Protein AF-A0A7S2HT27-F1 (afdb_monomer)

pLDDT: mean 76.95, std 11.42, range [42.94, 88.25]

Structure (mmCIF, N/CA/C/O backbone):
data_AF-A0A7S2HT27-F1
#
_entry.id   AF-A0A7S2HT27-F1
#
loop_
_atom_site.group_PDB
_atom_site.id
_atom_site.type_symbol
_atom_site.label_atom_id
_atom_site.label_alt_id
_atom_site.label_comp_id
_atom_site.label_asym_id
_atom_site.label_entity_id
_atom_site.label_seq_id
_atom_site.pdbx_PDB_ins_code
_atom_site.Cartn_x
_atom_site.Cartn_y
_atom_site.Cartn_z
_atom_site.occupancy
_atom_site.B_iso_or_equiv
_atom_site.auth_seq_id
_atom_site.auth_comp_id
_atom_site.auth_asym_id
_atom_site.auth_atom_id
_atom_site.pdbx_PDB_model_num
ATOM 1 N N . LEU A 1 1 ? -8.868 -4.286 18.815 1.00 57.69 1 LEU A N 1
ATOM 2 C CA . LEU A 1 1 ? -9.395 -5.133 17.722 1.00 57.69 1 LEU A CA 1
ATOM 3 C C . LEU A 1 1 ? -9.320 -6.609 18.099 1.00 57.69 1 LEU A C 1
ATOM 5 O O . LEU A 1 1 ? -10.351 -7.255 18.030 1.00 57.69 1 LEU A O 1
ATOM 9 N N . SER A 1 2 ? -8.199 -7.093 18.652 1.00 59.91 2 SER A N 1
ATOM 10 C CA . SER A 1 2 ? -8.013 -8.503 19.058 1.00 59.91 2 SER A CA 1
ATOM 11 C C . SER A 1 2 ? -9.011 -9.089 20.071 1.00 59.91 2 SER A C 1
ATOM 13 O O . SER A 1 2 ? -9.055 -10.298 20.237 1.00 59.91 2 SER A O 1
ATOM 15 N N . GLN A 1 3 ? -9.795 -8.267 20.774 1.00 69.62 3 GLN A N 1
ATOM 16 C CA . GLN A 1 3 ? -10.816 -8.752 21.716 1.00 69.62 3 GLN A CA 1
ATOM 17 C C . GLN A 1 3 ? -12.183 -9.022 21.063 1.00 69.62 3 GLN A C 1
ATOM 19 O O . GLN A 1 3 ? -13.044 -9.614 21.699 1.00 69.62 3 GLN A O 1
ATOM 24 N N . TYR A 1 4 ? -12.398 -8.548 19.830 1.00 70.62 4 TYR A N 1
ATOM 25 C CA . TYR A 1 4 ? -13.654 -8.713 19.084 1.00 70.62 4 TYR A CA 1
ATOM 26 C C . TYR A 1 4 ? -13.478 -9.569 17.831 1.00 70.62 4 TYR A C 1
ATOM 28 O O . TYR A 1 4 ? -14.471 -9.971 17.244 1.00 70.62 4 TYR A O 1
ATOM 36 N N . THR A 1 5 ? -12.238 -9.870 17.440 1.00 72.75 5 THR A N 1
ATOM 37 C CA . THR A 1 5 ? -11.918 -10.746 16.306 1.00 72.75 5 THR A CA 1
ATOM 38 C C . THR A 1 5 ? -12.584 -12.107 16.438 1.00 72.75 5 THR A C 1
ATOM 40 O O . THR A 1 5 ? -13.216 -12.541 15.491 1.00 72.75 5 THR A O 1
ATOM 43 N N . ASP A 1 6 ? -12.536 -12.730 17.617 1.00 79.62 6 ASP A N 1
ATOM 44 C CA . ASP A 1 6 ? -13.169 -14.037 17.846 1.00 79.62 6 ASP A CA 1
ATOM 45 C C . ASP A 1 6 ? -14.695 -13.978 17.672 1.00 79.62 6 ASP A C 1
ATOM 47 O O . ASP A 1 6 ? -15.289 -14.842 17.039 1.00 79.62 6 ASP A O 1
ATOM 51 N N . ALA A 1 7 ? -15.331 -12.913 18.173 1.00 82.00 7 ALA A N 1
ATOM 52 C CA . ALA A 1 7 ? -16.773 -12.715 18.051 1.00 82.00 7 ALA A CA 1
ATOM 53 C C . ALA A 1 7 ? -17.192 -12.420 16.604 1.00 82.00 7 ALA A C 1
ATOM 55 O O . ALA A 1 7 ? -18.189 -12.958 16.138 1.00 82.00 7 ALA A O 1
ATOM 56 N N . LEU A 1 8 ? -16.421 -11.600 15.888 1.00 79.44 8 LEU A N 1
ATOM 57 C CA . LEU A 1 8 ? -16.653 -11.282 14.479 1.00 79.44 8 LEU A CA 1
ATOM 58 C C . LEU A 1 8 ? -16.511 -12.538 13.610 1.00 79.44 8 LEU A C 1
ATOM 60 O O . LEU A 1 8 ? -17.445 -12.885 12.893 1.00 79.44 8 LEU A O 1
ATOM 64 N N . LEU A 1 9 ? -15.413 -13.281 13.769 1.00 81.50 9 LEU A N 1
ATOM 65 C CA . LEU A 1 9 ? -15.150 -14.531 13.050 1.00 81.50 9 LEU A CA 1
ATOM 66 C C . LEU A 1 9 ? -16.209 -15.600 13.349 1.00 81.50 9 LEU A C 1
ATOM 68 O O . LEU A 1 9 ? -16.724 -16.232 12.431 1.00 81.50 9 LEU A O 1
ATOM 72 N N . ALA A 1 10 ? -16.596 -15.768 14.618 1.00 81.12 10 ALA A N 1
ATOM 73 C CA . ALA A 1 10 ? -17.636 -16.721 15.013 1.00 81.12 10 ALA A CA 1
ATOM 74 C C . ALA A 1 10 ? -19.025 -16.374 14.447 1.00 81.12 10 ALA A C 1
ATOM 76 O O . ALA A 1 10 ? -19.875 -17.256 14.341 1.00 81.12 10 ALA A O 1
ATOM 77 N N . ASN A 1 11 ? -19.250 -15.110 14.076 1.00 81.06 11 ASN A N 1
ATOM 78 C CA . ASN A 1 11 ? -20.484 -14.635 13.448 1.00 81.06 11 ASN A CA 1
ATOM 79 C C . ASN A 1 11 ? -20.371 -14.516 11.918 1.00 81.06 11 ASN A C 1
ATOM 81 O O . ASN A 1 11 ? -21.295 -14.026 11.279 1.00 81.06 11 ASN A O 1
ATOM 85 N N . GLY A 1 12 ? -19.267 -14.985 11.324 1.00 76.31 12 GLY A N 1
ATOM 86 C CA . GLY A 1 12 ? -19.059 -14.978 9.873 1.00 76.31 12 GLY A CA 1
ATOM 87 C C . GLY A 1 12 ? -18.557 -13.650 9.302 1.00 76.31 12 GLY A C 1
ATOM 88 O O . GLY A 1 12 ? -18.465 -13.512 8.088 1.00 76.31 12 GLY A O 1
ATOM 89 N N . PHE A 1 13 ? -18.191 -12.685 10.147 1.00 80.69 13 PHE A N 1
ATOM 90 C CA . PHE A 1 13 ? -17.525 -11.449 9.734 1.00 80.69 13 PHE A CA 1
ATOM 91 C C . PHE A 1 13 ? -16.011 -11.678 9.618 1.00 80.69 13 PHE A C 1
ATOM 93 O O . PHE A 1 13 ? -15.223 -11.197 10.436 1.00 80.69 13 PHE A O 1
ATOM 100 N N . ASP A 1 14 ? -15.630 -12.476 8.625 1.00 79.06 14 ASP A N 1
ATOM 101 C CA . ASP A 1 14 ? -14.244 -12.814 8.275 1.00 79.06 14 ASP A CA 1
ATOM 102 C C . ASP A 1 14 ? -13.679 -11.871 7.200 1.00 79.06 14 ASP A C 1
ATOM 104 O O . ASP A 1 14 ? -12.511 -11.484 7.246 1.00 79.06 14 ASP A O 1
ATOM 108 N N . GLU A 1 15 ? -14.533 -11.420 6.282 1.00 77.69 15 GLU A N 1
ATOM 109 C CA . GLU A 1 15 ? -14.119 -10.606 5.146 1.00 77.69 15 GLU A CA 1
ATOM 110 C C . GLU A 1 15 ? -14.232 -9.101 5.431 1.00 77.69 15 GLU A C 1
ATOM 112 O O . GLU A 1 15 ? -15.151 -8.605 6.095 1.00 77.69 15 GLU A O 1
ATOM 117 N N . MET A 1 16 ? -13.285 -8.344 4.872 1.00 72.56 16 MET A N 1
ATOM 118 C CA . MET A 1 16 ? -13.211 -6.885 5.002 1.00 72.56 16 MET A CA 1
ATOM 119 C C . MET A 1 16 ? -14.462 -6.192 4.433 1.00 72.56 16 MET A C 1
ATOM 121 O O . MET A 1 16 ? -14.918 -5.195 4.994 1.00 72.56 16 MET A O 1
ATOM 125 N N . ASP A 1 17 ? -15.034 -6.738 3.353 1.00 73.19 17 ASP A N 1
ATOM 126 C CA . ASP A 1 17 ? -16.263 -6.238 2.724 1.00 73.19 17 ASP A CA 1
ATOM 127 C C . ASP A 1 17 ? -17.488 -6.438 3.629 1.00 73.19 17 ASP A C 1
ATOM 129 O O . ASP A 1 17 ? -18.246 -5.498 3.882 1.00 73.19 17 ASP A O 1
ATOM 133 N N . THR A 1 18 ? -17.621 -7.621 4.235 1.00 78.94 18 THR A N 1
ATOM 134 C CA . THR A 1 18 ? -18.704 -7.928 5.179 1.00 78.94 18 THR A CA 1
ATOM 135 C C . THR A 1 18 ? -18.637 -7.029 6.412 1.00 78.94 18 THR A C 1
ATOM 137 O O . THR A 1 18 ? -19.662 -6.548 6.891 1.00 78.94 18 THR A O 1
ATOM 140 N N . LEU A 1 19 ? -17.428 -6.738 6.903 1.00 78.00 19 LEU A N 1
ATOM 141 C CA . LEU A 1 19 ? -17.203 -5.803 8.011 1.00 78.00 19 LEU A CA 1
ATOM 142 C C . LEU A 1 19 ? -17.575 -4.352 7.662 1.00 78.00 19 LEU A C 1
ATOM 144 O O . LEU A 1 19 ? -17.973 -3.589 8.546 1.00 78.00 19 LEU A O 1
ATOM 148 N N . LEU A 1 20 ? -17.446 -3.955 6.394 1.00 74.75 20 LEU A N 1
ATOM 149 C CA . LEU A 1 20 ? -17.851 -2.635 5.900 1.00 74.75 20 LEU A CA 1
ATOM 150 C C . LEU A 1 20 ? -19.367 -2.526 5.718 1.00 74.75 20 LEU A C 1
ATOM 152 O O . LEU A 1 20 ? -19.939 -1.483 6.044 1.00 74.75 20 LEU A O 1
ATOM 156 N N . HIS A 1 21 ? -20.008 -3.598 5.249 1.00 77.00 21 HIS A N 1
ATOM 157 C CA . HIS A 1 21 ? -21.461 -3.683 5.089 1.00 77.00 21 HIS A CA 1
ATOM 158 C C . HIS A 1 21 ? -22.223 -3.893 6.399 1.00 77.00 21 HIS A C 1
ATOM 160 O O . HIS A 1 21 ? -23.433 -3.690 6.446 1.00 77.00 21 HIS A O 1
ATOM 166 N N . MET A 1 22 ? -21.519 -4.258 7.465 1.00 76.69 22 MET A N 1
ATOM 167 C CA . MET A 1 22 ? -22.085 -4.507 8.781 1.00 76.69 22 MET A CA 1
ATOM 168 C C . MET A 1 22 ? -22.869 -3.299 9.328 1.00 76.69 22 MET A C 1
ATOM 170 O O . MET A 1 22 ? -22.337 -2.180 9.400 1.00 76.69 22 MET A O 1
ATOM 174 N N . GLU A 1 23 ? -24.112 -3.519 9.765 1.00 80.06 23 GLU A N 1
ATOM 175 C CA . GLU A 1 23 ? -24.997 -2.502 10.338 1.00 80.06 23 GLU A CA 1
ATOM 176 C C . GLU A 1 23 ? -24.833 -2.387 11.865 1.00 80.06 23 GLU A C 1
ATOM 178 O O . GLU A 1 23 ? -24.247 -3.235 12.544 1.00 80.06 23 GLU A O 1
ATOM 183 N N . ASP A 1 24 ? -25.334 -1.297 12.448 1.00 76.25 24 ASP A N 1
ATOM 184 C CA . ASP A 1 24 ? -25.284 -1.094 13.902 1.00 76.25 24 ASP A CA 1
ATOM 185 C C . ASP A 1 24 ? -26.109 -2.127 14.693 1.00 76.25 24 ASP A C 1
ATOM 187 O O . ASP A 1 24 ? -25.773 -2.421 15.847 1.00 76.25 24 ASP A O 1
ATOM 191 N N . GLY A 1 25 ? -27.127 -2.723 14.064 1.00 78.44 25 GLY A N 1
ATOM 192 C CA . GLY A 1 25 ? -27.880 -3.856 14.602 1.00 78.44 25 GLY A CA 1
ATOM 193 C C . GLY A 1 25 ? -27.008 -5.093 14.819 1.00 78.44 25 GLY A C 1
ATOM 194 O O . GLY A 1 25 ? -26.999 -5.636 15.925 1.00 78.44 25 GLY A O 1
ATOM 195 N N . ASP A 1 26 ? -26.210 -5.472 13.817 1.00 80.94 26 ASP A N 1
ATOM 196 C CA . ASP A 1 26 ? -25.300 -6.622 13.883 1.00 80.94 26 ASP A CA 1
ATOM 197 C C . ASP A 1 26 ? -24.275 -6.446 15.004 1.00 80.94 26 ASP A C 1
ATOM 199 O O . ASP A 1 26 ? -24.002 -7.349 15.788 1.00 80.94 26 ASP A O 1
ATOM 203 N N . MET A 1 27 ? -23.735 -5.233 15.146 1.00 78.56 27 MET A N 1
ATOM 204 C CA . MET A 1 27 ? -22.702 -4.944 16.142 1.00 78.56 27 MET A CA 1
ATOM 205 C C . MET A 1 27 ? -23.236 -5.041 17.569 1.00 78.56 27 MET A C 1
ATOM 207 O O . MET A 1 27 ? -22.518 -5.450 18.484 1.00 78.56 27 MET A O 1
ATOM 211 N N . LYS A 1 28 ? -24.507 -4.684 17.756 1.00 77.88 28 LYS A N 1
ATOM 212 C CA . LYS A 1 28 ? -25.197 -4.827 19.032 1.00 77.88 28 LYS A CA 1
ATOM 213 C C . LYS A 1 28 ? -25.471 -6.296 19.363 1.00 77.88 28 LYS A C 1
ATOM 215 O O . LYS A 1 28 ? -25.404 -6.645 20.541 1.00 77.88 28 LYS A O 1
ATOM 220 N N . ASP A 1 29 ? -25.722 -7.127 18.354 1.00 82.00 29 ASP A N 1
ATOM 221 C CA . ASP A 1 29 ? -25.952 -8.568 18.499 1.00 82.00 29 ASP A CA 1
ATOM 222 C C . ASP A 1 29 ? -24.687 -9.306 18.976 1.00 82.00 29 ASP A C 1
ATOM 224 O O . ASP A 1 29 ? -24.728 -10.038 19.963 1.00 82.00 29 ASP A O 1
ATOM 228 N N . ILE A 1 30 ? -23.516 -8.968 18.420 1.00 79.06 30 ILE A N 1
ATOM 229 C CA . ILE A 1 30 ? -22.210 -9.477 18.897 1.00 79.06 30 ILE A CA 1
ATOM 230 C C . ILE A 1 30 ? -21.688 -8.819 20.184 1.00 79.06 30 ILE A C 1
ATOM 232 O O . ILE A 1 30 ? -20.567 -9.087 20.626 1.00 79.06 30 ILE A O 1
ATOM 236 N N . GLY A 1 31 ? -22.478 -7.950 20.818 1.00 77.81 31 GLY A N 1
ATOM 237 C CA . GLY A 1 31 ? -22.109 -7.300 22.078 1.00 77.81 31 GLY A CA 1
ATOM 238 C C . GLY A 1 31 ? -21.024 -6.223 21.940 1.00 77.81 31 GLY A C 1
ATOM 239 O O . GLY A 1 31 ? -20.375 -5.857 22.926 1.00 77.81 31 GLY A O 1
ATOM 240 N N . ILE A 1 32 ? -20.814 -5.685 20.736 1.00 78.06 32 ILE A N 1
ATOM 241 C CA . ILE A 1 32 ? -19.898 -4.570 20.495 1.00 78.06 32 ILE A CA 1
ATOM 242 C C . ILE A 1 32 ? -20.598 -3.257 20.867 1.00 78.06 32 ILE A C 1
ATOM 244 O O . ILE A 1 32 ? -21.696 -2.935 20.422 1.00 78.06 32 ILE A O 1
ATOM 248 N N . ASN A 1 33 ? -19.945 -2.449 21.700 1.00 80.94 33 ASN A N 1
ATOM 249 C CA . ASN A 1 33 ? -20.479 -1.150 22.100 1.00 80.94 33 ASN A CA 1
ATOM 250 C C . ASN A 1 33 ? -20.400 -0.121 20.953 1.00 80.94 33 ASN A C 1
ATOM 252 O O . ASN A 1 33 ? -19.394 -0.070 20.246 1.00 80.94 33 ASN A O 1
ATOM 256 N N . ALA A 1 34 ? -21.388 0.774 20.838 1.00 75.00 34 ALA A N 1
ATOM 257 C CA . ALA A 1 34 ? -21.459 1.808 19.795 1.00 75.00 34 ALA A CA 1
ATOM 258 C C . ALA A 1 34 ? -20.187 2.681 19.670 1.00 75.00 34 ALA A C 1
ATOM 260 O O . ALA A 1 34 ? -19.812 3.092 18.575 1.00 75.00 34 ALA A O 1
ATOM 261 N N . CYS A 1 35 ? -19.455 2.933 20.761 1.00 76.00 35 CYS A N 1
ATOM 262 C CA . CYS A 1 35 ? -18.180 3.662 20.696 1.00 76.00 35 CYS A CA 1
ATOM 263 C C . CYS A 1 35 ? -17.072 2.857 19.979 1.00 76.00 35 CYS A C 1
ATOM 265 O O . CYS A 1 35 ? -16.246 3.412 19.249 1.00 76.00 35 CYS A O 1
ATOM 267 N N . HIS A 1 36 ? -17.062 1.533 20.153 1.00 77.12 36 HIS A N 1
ATOM 268 C CA . HIS A 1 36 ? -16.128 0.635 19.474 1.00 77.12 36 HIS A CA 1
ATOM 269 C C . HIS A 1 36 ? -16.506 0.400 18.018 1.00 77.12 36 HIS A C 1
ATOM 271 O O . HIS A 1 36 ? -15.603 0.348 17.191 1.00 77.12 36 HIS A O 1
ATOM 277 N N . VAL A 1 37 ? -17.801 0.373 17.704 1.00 76.62 37 VAL A N 1
ATOM 278 C CA . VAL A 1 37 ? -18.324 0.394 16.330 1.00 76.62 37 VAL A CA 1
ATOM 279 C C . VAL A 1 37 ? -17.759 1.569 15.547 1.00 76.62 37 VAL A C 1
ATOM 281 O O . VAL A 1 37 ? -17.169 1.386 14.489 1.00 76.62 37 VAL A O 1
ATOM 284 N N . VAL A 1 38 ? -17.869 2.781 16.092 1.00 79.44 38 VAL A N 1
ATOM 285 C CA . VAL A 1 38 ? -17.386 3.988 15.410 1.00 79.44 38 VAL A CA 1
ATOM 286 C C . VAL A 1 38 ? -15.868 3.948 15.230 1.00 79.44 38 VAL A C 1
ATOM 288 O O . VAL A 1 38 ? -15.367 4.324 14.173 1.00 79.44 38 VAL A O 1
ATOM 291 N N . LYS A 1 39 ? -15.115 3.451 16.222 1.00 77.44 39 LYS A N 1
ATOM 292 C CA . LYS A 1 39 ? -13.663 3.236 16.089 1.00 77.44 39 LYS A CA 1
ATOM 293 C C . LYS A 1 39 ? -13.321 2.185 15.035 1.00 77.44 39 LYS A C 1
ATOM 295 O O . LYS A 1 39 ? -12.365 2.389 14.295 1.00 77.44 39 LYS A O 1
ATOM 300 N N . LEU A 1 40 ? -14.069 1.086 14.983 1.00 76.94 40 LEU A N 1
ATOM 301 C CA . LEU A 1 40 ? -13.893 0.001 14.022 1.00 76.94 40 LEU A CA 1
ATOM 302 C C . LEU A 1 40 ? -14.194 0.501 12.611 1.00 76.94 40 LEU A C 1
ATOM 304 O O . LEU A 1 40 ? -13.313 0.434 11.768 1.00 76.94 40 LEU A O 1
ATOM 308 N N . ARG A 1 41 ? -15.362 1.112 12.383 1.00 76.50 41 ARG A N 1
ATOM 309 C CA . ARG A 1 41 ? -15.729 1.729 11.100 1.00 76.50 41 ARG A CA 1
ATOM 310 C C . ARG A 1 41 ? -14.748 2.805 10.671 1.00 76.50 41 ARG A C 1
ATOM 312 O O . ARG A 1 41 ? -14.374 2.836 9.510 1.00 76.50 41 ARG A O 1
ATOM 319 N N . ARG A 1 42 ? -14.284 3.659 11.589 1.00 76.25 42 ARG A N 1
ATOM 320 C CA . ARG A 1 42 ? -13.268 4.667 11.265 1.00 76.25 42 ARG A CA 1
ATOM 321 C C . ARG A 1 42 ? -11.947 4.020 10.864 1.00 76.25 42 ARG A C 1
ATOM 323 O O . ARG A 1 42 ? -11.358 4.459 9.892 1.00 76.25 42 ARG A O 1
ATOM 330 N N . ARG A 1 43 ? -11.522 2.956 11.550 1.00 72.25 43 ARG A N 1
ATOM 331 C CA . ARG A 1 43 ? -10.323 2.193 11.182 1.00 72.25 43 ARG A CA 1
ATOM 332 C C . ARG A 1 43 ? -10.494 1.430 9.871 1.00 72.25 43 ARG A C 1
ATOM 334 O O . ARG A 1 43 ? -9.561 1.435 9.090 1.00 72.25 43 ARG A O 1
ATOM 341 N N . LEU A 1 44 ? -11.658 0.844 9.600 1.00 75.81 44 LEU A N 1
ATOM 342 C CA . LEU A 1 44 ? -11.982 0.174 8.335 1.00 75.81 44 LEU A CA 1
ATOM 343 C C . LEU A 1 44 ? -12.059 1.172 7.176 1.00 75.81 44 LEU A C 1
ATOM 345 O O . LEU A 1 44 ? -11.501 0.911 6.122 1.00 75.81 44 LEU A O 1
ATOM 349 N N . GLN A 1 45 ? -12.654 2.349 7.381 1.00 71.88 45 GLN A N 1
ATOM 350 C CA . GLN A 1 45 ? -12.608 3.445 6.411 1.00 71.88 45 GLN A CA 1
ATOM 351 C C . GLN A 1 45 ? -11.194 3.985 6.230 1.00 71.88 45 GLN A C 1
ATOM 353 O O . GLN A 1 45 ? -10.822 4.317 5.116 1.00 71.88 45 GLN A O 1
ATOM 358 N N . GLU A 1 46 ? -10.398 4.099 7.293 1.00 68.25 46 GLU A N 1
ATOM 359 C CA . GLU A 1 46 ? -8.988 4.469 7.173 1.00 68.25 46 GLU A CA 1
ATOM 360 C C . GLU A 1 46 ? -8.213 3.401 6.406 1.00 68.25 46 GLU A C 1
ATOM 362 O O . GLU A 1 46 ? -7.389 3.780 5.595 1.00 68.25 46 GLU A O 1
ATOM 367 N N . LEU A 1 47 ? -8.514 2.113 6.590 1.00 64.88 47 LEU A N 1
ATOM 368 C CA . LEU A 1 47 ? -7.919 1.000 5.849 1.00 64.88 47 LEU A CA 1
ATOM 369 C C . LEU A 1 47 ? -8.425 0.902 4.404 1.00 64.88 47 LEU A C 1
ATOM 371 O O . LEU A 1 47 ? -7.654 0.489 3.561 1.00 64.88 47 LEU A O 1
ATOM 375 N N . GLN A 1 48 ? -9.655 1.324 4.090 1.00 61.50 48 GLN A N 1
ATOM 376 C CA . GLN A 1 48 ? -10.111 1.521 2.705 1.00 61.50 48 GLN A CA 1
ATOM 377 C C . GLN A 1 48 ? -9.466 2.748 2.060 1.00 61.50 48 GLN A C 1
ATOM 379 O O . GLN A 1 48 ? -9.166 2.751 0.875 1.00 61.50 48 GLN A O 1
ATOM 384 N N . ARG A 1 49 ? -9.260 3.821 2.829 1.00 56.81 49 ARG A N 1
ATOM 385 C CA . ARG A 1 49 ? -8.611 5.052 2.350 1.00 56.81 49 ARG A CA 1
ATOM 386 C C . ARG A 1 49 ? -7.088 4.920 2.280 1.00 56.81 49 ARG A C 1
ATOM 388 O O . ARG A 1 49 ? -6.4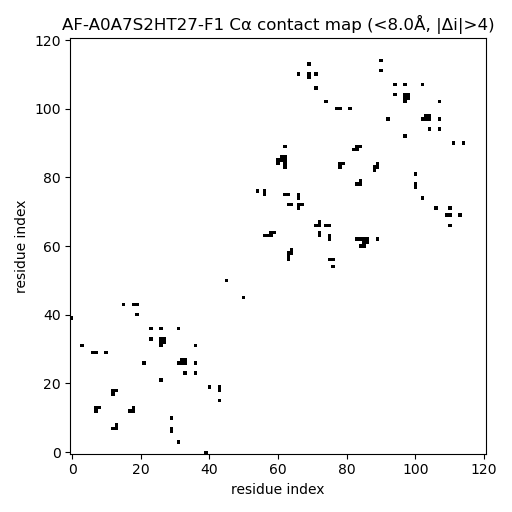63 5.690 1.566 1.00 56.81 49 ARG A O 1
ATOM 395 N N . HIS A 1 50 ? -6.533 3.954 3.008 1.00 48.22 50 HIS A N 1
ATOM 396 C CA . HIS A 1 50 ? -5.219 3.332 2.824 1.00 48.22 50 HIS A CA 1
ATOM 397 C C . HIS A 1 50 ? -5.341 1.990 2.080 1.00 48.22 50 HIS A C 1
ATOM 399 O O . HIS A 1 50 ? -4.462 1.145 2.199 1.00 48.22 50 HIS A O 1
ATOM 405 N N . GLY A 1 51 ? -6.433 1.772 1.341 1.00 46.12 51 GLY A N 1
ATOM 406 C CA . GLY A 1 51 ? -6.715 0.545 0.594 1.00 46.12 51 GLY A CA 1
ATOM 407 C C . GLY A 1 51 ? -5.935 0.492 -0.709 1.00 46.12 51 GLY A C 1
ATOM 408 O O . GLY A 1 51 ? -6.508 0.226 -1.754 1.00 46.12 51 GLY A O 1
ATOM 409 N N . ASP A 1 52 ? -4.645 0.786 -0.614 1.00 46.88 52 ASP A N 1
ATOM 410 C CA . ASP A 1 52 ? -3.599 0.370 -1.529 1.00 46.88 52 ASP A CA 1
ATOM 411 C C . ASP A 1 52 ? -2.754 -0.613 -0.704 1.00 46.88 52 ASP A C 1
ATOM 413 O O . ASP A 1 52 ? -2.127 -0.215 0.281 1.00 46.88 52 ASP A O 1
ATOM 417 N N . GLY A 1 53 ? -2.852 -1.915 -0.985 1.00 44.66 53 GLY A N 1
ATOM 418 C CA . GLY A 1 53 ? -2.032 -2.922 -0.293 1.00 44.66 53 GLY A CA 1
ATOM 419 C C . GLY A 1 53 ? -2.719 -4.218 0.141 1.00 44.66 53 GLY A C 1
ATOM 420 O O . GLY A 1 53 ? -2.071 -5.052 0.766 1.00 44.66 53 GLY A O 1
ATOM 421 N N . PHE A 1 54 ? -3.988 -4.444 -0.200 1.00 43.84 54 PHE A N 1
ATOM 422 C CA . PHE A 1 54 ? -4.411 -5.804 -0.541 1.00 43.84 54 PHE A CA 1
ATOM 423 C C . PHE A 1 54 ? -4.519 -5.827 -2.054 1.00 43.84 54 PHE A C 1
ATOM 425 O O . PHE A 1 54 ? -5.559 -5.494 -2.613 1.00 43.84 54 PHE A O 1
ATOM 432 N N . GLY A 1 55 ? -3.393 -6.130 -2.700 1.00 42.94 55 GLY A N 1
ATOM 433 C CA . GLY A 1 55 ? -3.377 -6.504 -4.097 1.00 42.94 55 GLY A CA 1
ATOM 434 C C . GLY A 1 55 ? -4.263 -7.728 -4.273 1.00 42.94 55 GLY A C 1
ATOM 435 O O . GLY A 1 55 ? -3.795 -8.863 -4.231 1.00 42.94 55 GLY A O 1
ATOM 436 N N . GLU A 1 56 ? -5.540 -7.500 -4.564 1.00 45.22 56 GLU A N 1
ATOM 437 C CA . GLU A 1 56 ? -6.067 -8.183 -5.726 1.00 45.22 56 GLU A CA 1
ATOM 438 C C . GLU A 1 56 ? -5.181 -7.665 -6.856 1.00 45.22 56 GLU A C 1
ATOM 440 O O . GLU A 1 56 ? -5.354 -6.567 -7.373 1.00 45.22 56 GLU A O 1
ATOM 445 N N . LEU A 1 57 ? -4.087 -8.388 -7.114 1.00 48.75 57 LEU A N 1
ATOM 446 C CA . LEU A 1 57 ? -3.495 -8.396 -8.432 1.00 48.75 57 LEU A CA 1
ATOM 447 C C . LEU A 1 57 ? -4.694 -8.675 -9.316 1.00 48.75 57 LEU A C 1
ATOM 449 O O . LEU A 1 57 ? -5.111 -9.830 -9.373 1.00 48.75 57 LEU A O 1
ATOM 453 N N . ASP A 1 58 ? -5.319 -7.629 -9.859 1.00 54.00 58 ASP A N 1
ATOM 454 C CA . ASP A 1 58 ? -6.421 -7.772 -10.784 1.00 54.00 58 ASP A CA 1
ATOM 455 C C . ASP A 1 58 ? -5.880 -8.754 -11.814 1.00 54.00 58 ASP A C 1
ATOM 457 O O . ASP A 1 58 ? -5.006 -8.419 -12.614 1.00 54.00 58 ASP A O 1
ATOM 461 N N . GLU A 1 59 ? -6.311 -10.015 -11.757 1.00 53.56 59 GLU A N 1
ATOM 462 C CA . GLU A 1 59 ? -5.872 -11.015 -12.730 1.00 53.56 59 GLU A CA 1
ATOM 463 C C . GLU A 1 59 ? -6.370 -10.601 -14.130 1.00 53.56 59 GLU A C 1
ATOM 465 O O . GLU A 1 59 ? -5.892 -11.103 -15.145 1.00 53.56 59 GLU A O 1
ATOM 470 N N . ASN A 1 60 ? -7.292 -9.627 -14.161 1.00 54.69 60 ASN A N 1
ATOM 471 C CA . ASN A 1 60 ? -7.777 -8.877 -15.309 1.00 54.69 60 ASN A CA 1
ATOM 472 C C . ASN A 1 60 ? -6.847 -7.742 -15.777 1.00 54.69 60 ASN A C 1
ATOM 474 O O . ASN A 1 60 ? -7.043 -7.230 -16.880 1.00 54.69 60 ASN A O 1
ATOM 478 N N . ASN A 1 61 ? -5.851 -7.322 -14.992 1.00 72.50 61 ASN A N 1
ATOM 479 C CA . ASN A 1 61 ? -4.915 -6.296 -15.425 1.00 72.50 61 ASN A CA 1
ATOM 480 C C . ASN A 1 61 ? -3.953 -6.885 -16.468 1.00 72.50 61 ASN A C 1
ATOM 482 O O . ASN A 1 61 ? -3.228 -7.858 -16.236 1.00 72.50 61 ASN A O 1
ATOM 486 N N . SER A 1 62 ? -3.934 -6.246 -17.637 1.00 80.62 62 SER A N 1
ATOM 487 C CA . SER A 1 62 ? -3.099 -6.625 -18.775 1.00 80.62 62 SER A CA 1
ATOM 488 C C . SER A 1 62 ? -1.605 -6.644 -18.429 1.00 80.62 62 SER A C 1
ATOM 490 O O . SER A 1 62 ? -0.880 -7.496 -18.941 1.00 80.62 62 SER A O 1
ATOM 492 N N . VAL A 1 63 ? -1.146 -5.773 -17.520 1.00 83.75 63 VAL A N 1
ATOM 493 C CA . VAL A 1 63 ? 0.239 -5.755 -17.023 1.00 83.75 63 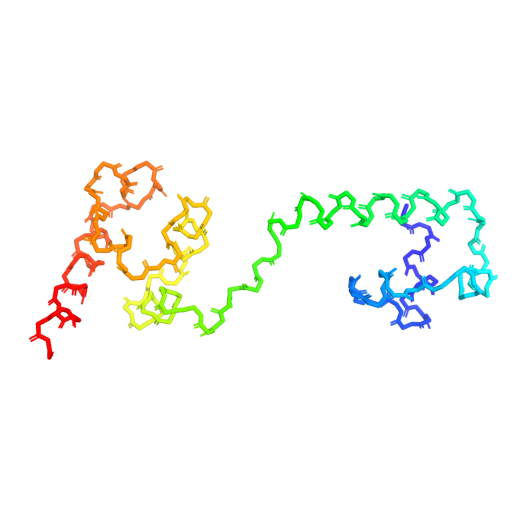VAL A CA 1
ATOM 494 C C . VAL A 1 63 ? 0.546 -6.992 -16.180 1.00 83.75 63 VAL A C 1
ATOM 496 O O . VAL A 1 63 ? 1.562 -7.649 -16.402 1.00 83.75 63 VAL A O 1
ATOM 499 N N . VAL A 1 64 ? -0.347 -7.368 -15.260 1.00 84.25 64 VAL A N 1
ATOM 500 C CA . VAL A 1 64 ? -0.187 -8.555 -14.400 1.00 84.25 64 VAL A CA 1
ATOM 501 C C . VAL A 1 64 ? -0.164 -9.828 -15.243 1.00 84.25 64 VAL A C 1
ATOM 503 O O . VAL A 1 64 ? 0.724 -10.666 -15.071 1.00 84.25 64 VAL A O 1
ATOM 506 N N . ALA A 1 65 ? -1.102 -9.963 -16.185 1.00 83.81 65 ALA A N 1
ATOM 507 C CA . ALA A 1 65 ? -1.175 -11.105 -17.093 1.00 83.81 65 ALA A CA 1
ATOM 508 C C . ALA A 1 65 ? 0.091 -11.227 -17.958 1.00 83.81 65 ALA A C 1
ATOM 510 O O . ALA A 1 65 ? 0.662 -12.313 -18.079 1.00 83.81 65 ALA A O 1
ATOM 511 N N . PHE A 1 66 ? 0.579 -10.106 -18.492 1.00 86.44 66 PHE A N 1
ATOM 512 C CA . PHE A 1 66 ? 1.816 -10.050 -19.267 1.00 86.44 66 PHE A CA 1
ATOM 513 C C . PHE A 1 66 ? 3.050 -10.425 -18.434 1.00 86.44 66 PHE A C 1
ATOM 515 O O . PHE A 1 66 ? 3.862 -11.252 -18.849 1.00 86.44 66 PHE A O 1
ATOM 522 N N . LEU A 1 67 ? 3.178 -9.871 -17.227 1.00 86.25 67 LEU A N 1
ATOM 523 C CA . LEU A 1 67 ? 4.269 -10.197 -16.309 1.00 86.25 67 LEU A CA 1
ATOM 524 C C . LEU A 1 67 ? 4.237 -11.675 -15.902 1.00 86.25 67 LEU A C 1
ATOM 526 O O . LEU A 1 67 ? 5.289 -12.302 -15.786 1.00 86.25 67 LEU A O 1
ATOM 530 N N . LYS A 1 68 ? 3.051 -12.264 -15.725 1.00 84.94 68 LYS A N 1
ATOM 531 C CA . LYS A 1 68 ? 2.873 -13.693 -15.427 1.00 84.94 68 LYS A CA 1
ATOM 532 C C . LYS A 1 68 ? 3.344 -14.581 -16.583 1.00 84.94 68 LYS A C 1
ATOM 534 O O . LYS A 1 68 ? 4.031 -15.565 -16.321 1.00 84.94 68 LYS A O 1
ATOM 539 N N . ASP A 1 69 ? 3.061 -14.204 -17.830 1.00 84.62 69 ASP A N 1
ATOM 540 C CA . ASP A 1 69 ? 3.496 -14.932 -19.035 1.00 84.62 69 ASP A CA 1
ATOM 541 C C . ASP A 1 69 ? 5.031 -15.016 -19.146 1.00 84.62 69 ASP A C 1
ATOM 543 O O . ASP A 1 69 ? 5.604 -16.068 -19.432 1.00 84.62 69 ASP A O 1
ATOM 547 N N . ILE A 1 70 ? 5.724 -13.925 -18.806 1.00 86.94 70 ILE A N 1
ATOM 548 C CA . ILE A 1 70 ? 7.190 -13.830 -18.909 1.00 86.94 70 ILE A CA 1
ATOM 549 C C . ILE A 1 70 ? 7.936 -14.250 -17.630 1.00 86.94 70 ILE A C 1
ATOM 551 O O . ILE A 1 70 ? 9.174 -14.278 -17.624 1.00 86.94 70 ILE A O 1
ATOM 555 N N . GLY A 1 71 ? 7.201 -14.594 -16.565 1.00 85.00 71 GLY A N 1
ATOM 556 C CA . GLY A 1 71 ? 7.731 -15.028 -15.265 1.00 85.00 71 GLY A CA 1
ATOM 557 C C . GLY A 1 71 ? 8.173 -13.893 -14.328 1.00 85.00 71 G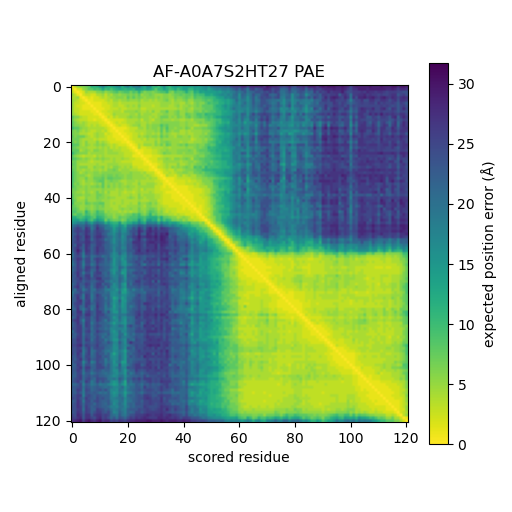LY A C 1
ATOM 558 O O . GLY A 1 71 ? 8.948 -14.120 -13.403 1.00 85.00 71 GLY A O 1
ATOM 559 N N . LEU A 1 72 ? 7.698 -12.670 -14.561 1.00 85.88 72 LEU A N 1
ATOM 560 C CA . LEU A 1 72 ? 8.011 -11.453 -13.806 1.00 85.88 72 LEU A CA 1
ATOM 561 C C . LEU A 1 72 ? 6.838 -10.958 -12.936 1.00 85.88 72 LEU A C 1
ATOM 563 O O . LEU A 1 72 ? 6.857 -9.820 -12.482 1.00 85.88 72 LEU A O 1
ATOM 567 N N . SER A 1 73 ? 5.840 -11.799 -12.644 1.00 82.06 73 SER A N 1
ATOM 568 C CA . SER A 1 73 ? 4.660 -11.430 -11.833 1.00 82.06 73 SER A CA 1
ATOM 569 C C . SER A 1 73 ? 4.991 -10.901 -10.433 1.00 82.06 73 SER A C 1
ATOM 571 O O . SER A 1 73 ? 4.217 -10.140 -9.871 1.00 82.06 73 SER A O 1
ATOM 573 N N . GLN A 1 74 ? 6.154 -11.256 -9.884 1.00 83.94 74 GLN A N 1
ATOM 574 C CA . GLN A 1 74 ? 6.669 -10.715 -8.619 1.00 83.94 74 GLN A CA 1
ATOM 575 C C . GLN A 1 74 ? 6.908 -9.195 -8.647 1.00 83.94 74 GLN A C 1
ATOM 577 O O . GLN A 1 74 ? 6.869 -8.558 -7.604 1.00 83.94 74 GLN A O 1
ATOM 582 N N . TYR A 1 75 ? 7.131 -8.618 -9.832 1.00 85.31 75 TYR A N 1
ATOM 583 C CA . TYR A 1 75 ? 7.322 -7.179 -10.026 1.00 85.31 75 TYR A CA 1
ATOM 584 C C . TYR A 1 75 ? 6.017 -6.453 -10.364 1.00 85.31 75 TYR A C 1
ATOM 586 O O . TYR A 1 75 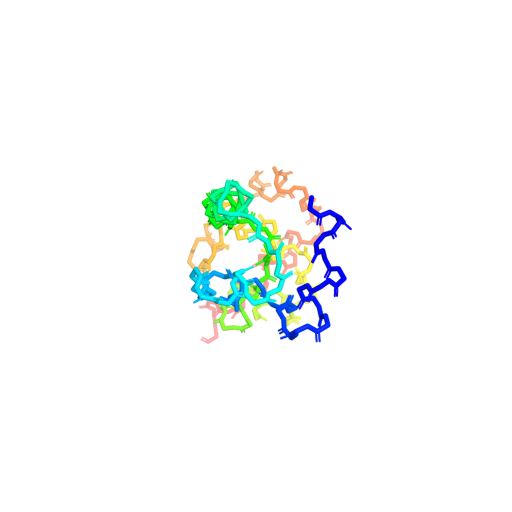? 6.019 -5.232 -10.479 1.00 85.31 75 TYR A O 1
ATOM 594 N N . ALA A 1 76 ? 4.907 -7.182 -10.534 1.00 81.75 76 ALA A N 1
ATOM 595 C CA . ALA A 1 76 ? 3.626 -6.594 -10.909 1.00 81.75 76 ALA A CA 1
ATOM 596 C C . ALA A 1 76 ? 3.123 -5.621 -9.849 1.00 81.75 76 ALA A C 1
ATOM 598 O O . ALA A 1 76 ? 2.747 -4.509 -10.187 1.00 81.75 76 ALA A O 1
ATOM 599 N N . GLU A 1 77 ? 3.201 -5.998 -8.575 1.00 80.75 77 GLU A N 1
ATOM 600 C CA . GLU A 1 77 ? 2.805 -5.126 -7.467 1.00 80.75 77 GLU A CA 1
ATOM 601 C C . GLU A 1 77 ? 3.634 -3.834 -7.439 1.00 80.75 77 GLU A C 1
ATOM 603 O O . GLU A 1 77 ? 3.078 -2.743 -7.362 1.00 80.75 77 GLU A O 1
ATOM 608 N N . THR A 1 78 ? 4.955 -3.941 -7.603 1.00 84.12 78 THR A N 1
ATOM 609 C CA . THR A 1 78 ? 5.860 -2.783 -7.626 1.00 84.12 78 THR A CA 1
ATOM 610 C C . THR A 1 78 ? 5.596 -1.861 -8.818 1.00 84.12 78 THR A C 1
ATOM 612 O O . THR A 1 78 ? 5.614 -0.642 -8.673 1.00 84.12 78 THR A O 1
ATOM 615 N N . LEU A 1 79 ? 5.322 -2.432 -9.993 1.00 83.12 79 LEU A N 1
ATOM 616 C CA . LEU A 1 79 ? 4.983 -1.678 -11.201 1.00 83.12 79 LEU A CA 1
ATOM 617 C C . LEU A 1 79 ? 3.644 -0.947 -11.046 1.00 83.12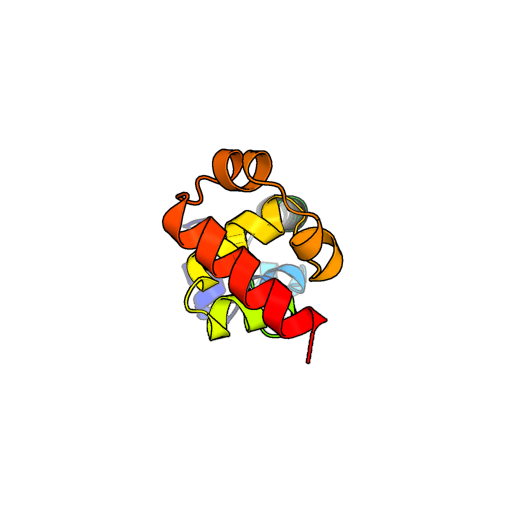 79 LEU A C 1
ATOM 619 O O . LEU A 1 79 ? 3.580 0.255 -11.293 1.00 83.12 79 LEU A O 1
ATOM 623 N N . LEU A 1 80 ? 2.612 -1.640 -10.559 1.00 80.62 80 LEU A N 1
ATOM 624 C CA . LEU A 1 80 ? 1.285 -1.076 -10.295 1.00 80.62 80 LEU A CA 1
ATOM 625 C C . LEU A 1 80 ? 1.352 0.076 -9.288 1.00 80.62 80 LEU A C 1
ATOM 627 O O . LEU A 1 80 ? 0.824 1.153 -9.551 1.00 80.62 80 LEU A O 1
ATOM 631 N N . GLN A 1 81 ? 2.065 -0.113 -8.174 1.00 79.50 81 GLN A N 1
ATOM 632 C CA . GLN A 1 81 ? 2.239 0.922 -7.148 1.00 79.50 81 GLN A CA 1
ATOM 633 C C . GLN A 1 81 ? 2.987 2.157 -7.654 1.00 79.50 81 GLN A C 1
ATOM 635 O O . GLN A 1 81 ? 2.800 3.258 -7.137 1.00 79.50 81 GLN A O 1
ATOM 640 N N . SER A 1 82 ? 3.828 1.990 -8.671 1.00 79.94 82 SER A N 1
ATOM 641 C CA . SER A 1 82 ? 4.523 3.097 -9.317 1.00 79.94 82 SER A CA 1
ATOM 642 C C . SER A 1 82 ? 3.698 3.792 -10.406 1.00 79.94 82 SER A C 1
ATOM 644 O O . SER A 1 82 ? 4.152 4.809 -10.928 1.00 79.94 82 SER A O 1
ATOM 646 N N . GLY A 1 83 ? 2.509 3.284 -10.752 1.00 79.75 83 GLY A N 1
ATOM 647 C CA . GLY A 1 83 ? 1.667 3.817 -11.830 1.00 79.75 83 GLY A CA 1
ATOM 648 C C . GLY A 1 83 ? 1.931 3.207 -13.213 1.00 79.75 83 GLY A C 1
ATOM 649 O O . GLY A 1 83 ? 1.506 3.759 -14.225 1.00 79.75 83 GLY A O 1
ATOM 650 N N . PHE A 1 84 ? 2.639 2.076 -13.279 1.00 83.75 84 PHE A N 1
ATOM 651 C CA . PHE A 1 84 ? 2.758 1.249 -14.485 1.00 83.75 84 PHE A CA 1
ATOM 652 C C . PHE A 1 84 ? 1.655 0.185 -14.504 1.00 83.75 84 PHE A C 1
ATOM 654 O O . PHE A 1 84 ? 1.927 -1.016 -14.547 1.00 83.75 84 PHE A O 1
ATOM 661 N N . ASP A 1 85 ? 0.401 0.621 -14.415 1.00 81.31 85 ASP A N 1
ATOM 662 C CA . ASP A 1 85 ? -0.774 -0.251 -14.407 1.00 81.31 85 ASP A CA 1
ATOM 663 C C . ASP A 1 85 ? -1.338 -0.561 -15.799 1.00 81.31 85 ASP A C 1
ATOM 665 O O . ASP A 1 85 ? -2.171 -1.458 -15.931 1.00 81.31 85 ASP A O 1
ATOM 669 N N . GLU A 1 86 ? -0.821 0.088 -16.845 1.00 83.88 86 GLU A N 1
ATOM 670 C CA . GLU A 1 86 ? -1.224 -0.115 -18.235 1.00 83.88 86 GLU A CA 1
ATOM 671 C C . GLU A 1 86 ? -0.047 -0.598 -19.092 1.00 83.88 86 GLU A C 1
ATOM 673 O O . GLU A 1 86 ? 1.112 -0.256 -18.864 1.00 83.88 86 GLU A O 1
ATOM 678 N N . LEU A 1 87 ? -0.330 -1.383 -20.139 1.00 82.94 87 LEU A N 1
ATOM 679 C CA . LEU A 1 87 ? 0.721 -1.802 -21.072 1.00 82.94 87 LEU A CA 1
ATOM 680 C C . LEU A 1 87 ? 1.363 -0.597 -21.770 1.00 82.94 87 LEU A C 1
ATOM 682 O O . LEU A 1 87 ? 2.553 -0.648 -22.045 1.00 82.94 87 LEU A O 1
ATOM 686 N N . ASP A 1 88 ? 0.603 0.471 -22.037 1.00 82.50 88 ASP A N 1
ATOM 687 C CA . ASP A 1 88 ? 1.099 1.690 -22.689 1.00 82.50 88 ASP A CA 1
ATOM 688 C C . ASP A 1 88 ? 2.139 2.429 -21.833 1.00 82.50 88 ASP A C 1
ATOM 690 O O . ASP A 1 88 ? 3.232 2.716 -22.317 1.00 82.50 88 ASP A O 1
ATOM 694 N N . THR A 1 89 ? 1.871 2.622 -20.536 1.00 84.25 89 THR A N 1
ATOM 695 C CA . THR A 1 89 ? 2.856 3.184 -19.598 1.00 84.25 89 THR A CA 1
ATOM 696 C C . THR A 1 89 ? 4.031 2.235 -19.390 1.00 84.25 89 THR A C 1
ATOM 698 O O . THR A 1 89 ? 5.181 2.668 -19.358 1.00 84.25 89 THR A O 1
ATOM 701 N N . LEU A 1 90 ? 3.781 0.923 -19.344 1.00 85.69 90 LEU A N 1
ATOM 702 C CA . LEU A 1 90 ? 4.837 -0.088 -19.281 1.00 85.69 90 LEU A CA 1
ATOM 703 C C . LEU A 1 90 ? 5.704 -0.117 -20.555 1.00 85.69 90 LEU A C 1
ATOM 705 O O . LEU A 1 90 ? 6.861 -0.516 -20.494 1.00 85.69 90 LEU A O 1
ATOM 709 N N . PHE A 1 91 ? 5.183 0.299 -21.712 1.00 84.38 91 PHE A N 1
ATOM 710 C CA . PHE A 1 91 ? 5.962 0.443 -22.946 1.00 84.38 91 PHE A CA 1
ATOM 711 C C . PHE A 1 91 ? 6.916 1.635 -22.915 1.00 84.38 91 PHE A C 1
ATOM 713 O O . PHE A 1 91 ? 7.946 1.583 -23.593 1.00 84.38 91 PHE A O 1
ATOM 720 N N . ASP A 1 92 ? 6.561 2.679 -22.171 1.00 85.25 92 ASP A N 1
ATOM 721 C CA . ASP A 1 92 ? 7.351 3.903 -22.028 1.00 85.25 92 ASP A CA 1
ATOM 722 C C . ASP A 1 92 ? 8.417 3.794 -20.924 1.00 85.25 92 ASP A C 1
ATOM 724 O O . ASP A 1 92 ? 9.265 4.669 -20.800 1.00 85.25 92 ASP A O 1
ATOM 728 N N . ILE A 1 93 ? 8.418 2.696 -20.155 1.00 85.44 93 ILE A N 1
ATOM 729 C CA . ILE A 1 93 ? 9.342 2.488 -19.037 1.00 85.44 93 ILE A CA 1
ATOM 730 C C . ILE A 1 93 ? 10.818 2.568 -19.469 1.00 85.44 93 ILE A C 1
ATOM 732 O O . ILE A 1 93 ? 11.269 1.851 -20.373 1.00 85.44 93 ILE A O 1
ATOM 736 N N . GLU A 1 94 ? 11.602 3.404 -18.785 1.00 84.69 94 GLU A N 1
ATOM 737 C CA . GLU A 1 94 ? 13.028 3.568 -19.055 1.00 84.69 94 GLU A CA 1
ATOM 738 C C . GLU A 1 94 ? 13.889 2.702 -18.120 1.00 84.69 94 GLU A C 1
ATOM 740 O O . GLU A 1 94 ? 13.465 2.234 -17.058 1.00 84.69 94 GLU A O 1
ATOM 745 N N . ASP A 1 95 ? 15.161 2.501 -18.482 1.00 83.94 95 ASP A N 1
ATOM 746 C CA . ASP A 1 95 ? 16.135 1.811 -17.622 1.00 83.94 95 ASP A CA 1
ATOM 747 C C . ASP A 1 95 ? 16.279 2.485 -16.243 1.00 83.94 95 ASP A C 1
ATOM 749 O O . ASP A 1 95 ? 16.638 1.828 -15.261 1.00 83.94 95 ASP A O 1
ATOM 753 N N . ASN A 1 96 ? 16.009 3.794 -16.161 1.00 85.56 96 ASN A N 1
ATOM 754 C CA . ASN A 1 96 ? 16.042 4.539 -14.909 1.00 85.56 96 ASN A CA 1
ATOM 755 C C . ASN A 1 96 ? 14.868 4.169 -13.992 1.00 85.56 96 ASN A C 1
ATOM 757 O O . ASN A 1 96 ? 15.107 3.902 -12.817 1.00 85.56 96 ASN A O 1
ATOM 761 N N . ASP A 1 97 ? 13.647 4.075 -14.526 1.00 87.56 97 ASP A N 1
ATOM 762 C CA . ASP A 1 97 ? 12.464 3.654 -13.766 1.00 87.56 97 ASP A CA 1
ATOM 763 C C . ASP A 1 97 ? 12.618 2.213 -13.289 1.00 87.56 97 ASP A C 1
ATOM 765 O O . ASP A 1 97 ? 12.437 1.918 -12.114 1.00 87.56 97 ASP A O 1
ATOM 769 N N . MET A 1 98 ? 13.074 1.310 -14.164 1.00 86.31 98 MET A N 1
ATOM 770 C CA . MET A 1 98 ? 13.325 -0.088 -13.793 1.00 86.31 98 MET A CA 1
ATOM 771 C C . MET A 1 98 ? 14.318 -0.200 -12.631 1.00 86.31 98 MET A C 1
ATOM 773 O O . MET A 1 98 ? 14.148 -1.025 -11.734 1.00 86.31 98 MET A O 1
ATOM 777 N N . LYS A 1 99 ? 15.338 0.659 -12.610 1.00 85.31 99 LYS A N 1
ATOM 778 C CA . LYS A 1 99 ? 16.309 0.706 -11.519 1.00 85.31 99 LYS A CA 1
ATOM 779 C C . LYS A 1 99 ? 15.723 1.292 -10.231 1.00 85.31 99 LYS A C 1
ATOM 781 O O . LYS A 1 99 ? 16.078 0.802 -9.159 1.00 85.31 99 LYS A O 1
ATOM 786 N N . ASP A 1 100 ? 14.866 2.305 -10.327 1.00 86.81 100 ASP A N 1
ATOM 787 C CA . ASP A 1 100 ? 14.176 2.917 -9.182 1.00 86.81 100 ASP A CA 1
ATOM 788 C C . ASP A 1 100 ? 13.215 1.922 -8.511 1.00 86.81 100 ASP A C 1
ATOM 790 O O . ASP A 1 100 ? 13.232 1.749 -7.294 1.00 86.81 100 ASP A O 1
ATOM 794 N N . LEU A 1 101 ? 12.516 1.132 -9.329 1.00 84.50 101 LEU A N 1
ATOM 795 C CA . LEU A 1 101 ? 11.643 0.027 -8.919 1.00 84.50 101 LEU A CA 1
ATOM 796 C C . LEU A 1 101 ? 12.398 -1.181 -8.339 1.00 84.50 101 LEU A C 1
ATOM 798 O O . LEU A 1 101 ? 11.784 -2.157 -7.912 1.00 84.50 101 LEU A O 1
ATOM 802 N N . GLY A 1 102 ? 13.734 -1.166 -8.350 1.00 85.00 102 GLY A N 1
ATOM 803 C CA . GLY A 1 102 ? 14.554 -2.279 -7.872 1.00 85.00 102 GLY A CA 1
ATOM 804 C C . GLY A 1 102 ? 14.576 -3.496 -8.804 1.00 85.00 102 GLY A C 1
ATOM 805 O O . GLY A 1 102 ? 14.976 -4.584 -8.382 1.00 85.00 102 GLY A O 1
ATOM 806 N N . ILE A 1 103 ? 14.186 -3.334 -10.072 1.00 86.62 103 ILE A N 1
ATOM 807 C CA . ILE A 1 103 ? 14.249 -4.387 -11.086 1.00 86.62 103 ILE A CA 1
ATOM 808 C C . ILE A 1 103 ? 15.703 -4.506 -11.577 1.00 86.62 103 ILE A C 1
ATOM 810 O O . ILE A 1 103 ? 16.296 -3.531 -12.051 1.00 86.62 103 ILE A O 1
ATOM 814 N N . PRO A 1 104 ? 16.330 -5.691 -11.491 1.00 87.50 104 PRO A N 1
ATOM 815 C CA . PRO A 1 104 ? 17.693 -5.875 -11.967 1.00 87.50 104 PRO A CA 1
ATOM 816 C C . PRO A 1 104 ? 17.754 -5.797 -13.499 1.00 87.50 104 PRO A C 1
ATOM 818 O O . PRO A 1 104 ? 16.846 -6.236 -14.203 1.00 87.50 104 PRO A O 1
ATOM 821 N N . ALA A 1 105 ? 18.882 -5.318 -14.036 1.00 85.62 105 ALA A N 1
ATOM 822 C CA . ALA A 1 105 ? 19.072 -5.109 -15.478 1.00 85.62 105 ALA A CA 1
ATOM 823 C C . ALA A 1 105 ? 18.781 -6.358 -16.338 1.00 85.62 105 ALA A C 1
ATOM 825 O O . ALA A 1 105 ? 18.336 -6.247 -17.477 1.00 85.62 105 ALA A O 1
ATOM 826 N N . HIS A 1 106 ? 19.009 -7.558 -15.798 1.00 86.00 106 HIS A N 1
ATOM 827 C CA . HIS A 1 106 ? 18.665 -8.810 -16.472 1.00 86.00 106 HIS A CA 1
ATOM 828 C C . HIS A 1 106 ? 17.153 -8.946 -16.724 1.00 86.00 106 HIS A C 1
ATOM 830 O O . HIS A 1 106 ? 16.739 -9.299 -17.830 1.00 86.00 106 HIS A O 1
ATOM 836 N N . ASP A 1 107 ? 16.336 -8.634 -15.719 1.00 87.44 107 ASP A N 1
ATOM 837 C CA . ASP A 1 107 ? 14.881 -8.768 -15.787 1.00 87.44 107 ASP A CA 1
ATOM 838 C C . ASP A 1 107 ? 14.251 -7.604 -16.553 1.00 87.44 107 ASP A C 1
ATOM 840 O O . ASP A 1 107 ? 13.359 -7.829 -17.371 1.00 87.44 107 ASP A O 1
ATOM 844 N N . ALA A 1 108 ? 14.816 -6.401 -16.423 1.00 87.12 108 ALA A N 1
ATOM 845 C CA . ALA A 1 108 ? 14.509 -5.237 -17.256 1.00 87.12 108 ALA A CA 1
ATOM 846 C C . ALA A 1 108 ? 14.647 -5.536 -18.763 1.00 87.12 108 ALA A C 1
ATOM 848 O O . ALA A 1 108 ? 13.739 -5.290 -19.560 1.00 87.12 108 ALA A O 1
ATOM 849 N N . VAL A 1 109 ? 15.759 -6.159 -19.174 1.00 87.62 109 VAL A N 1
ATOM 850 C CA . VAL A 1 109 ? 15.976 -6.561 -20.575 1.00 87.62 109 VAL A CA 1
ATOM 851 C C . VAL A 1 109 ? 14.936 -7.591 -21.026 1.00 87.62 109 VAL A C 1
ATOM 853 O O . VAL A 1 109 ? 14.472 -7.548 -22.170 1.00 87.62 109 VAL A O 1
ATOM 856 N N . ARG A 1 110 ? 14.546 -8.513 -20.139 1.00 88.19 110 ARG A N 1
ATOM 8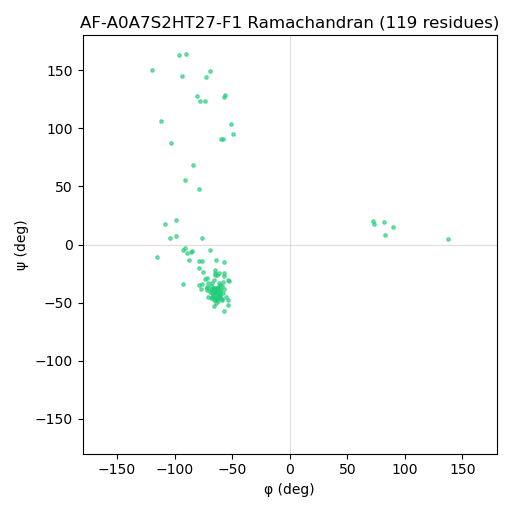57 C CA . ARG A 1 110 ? 13.530 -9.541 -20.406 1.00 88.19 110 ARG A CA 1
ATOM 858 C C . ARG A 1 110 ? 12.140 -8.929 -20.592 1.00 88.19 110 ARG A C 1
ATOM 860 O O . ARG A 1 110 ? 11.457 -9.282 -21.557 1.00 88.19 110 ARG A O 1
ATOM 867 N N . LEU A 1 111 ? 11.769 -7.984 -19.728 1.00 87.88 111 LEU A N 1
ATOM 868 C CA . LEU A 1 111 ? 10.547 -7.185 -19.814 1.00 87.88 111 LEU A CA 1
ATOM 869 C C . LEU A 1 111 ? 10.492 -6.451 -21.160 1.00 87.88 111 LEU A C 1
ATOM 871 O O . LEU A 1 111 ? 9.601 -6.702 -21.971 1.00 87.88 111 LEU A O 1
ATOM 875 N N . ARG A 1 112 ? 11.517 -5.644 -21.467 1.00 86.44 112 ARG A N 1
ATOM 876 C CA . ARG A 1 112 ? 11.583 -4.843 -22.699 1.00 86.44 112 ARG A CA 1
ATOM 877 C C . ARG A 1 112 ? 11.555 -5.695 -23.970 1.00 86.44 112 ARG A C 1
ATOM 879 O O . ARG A 1 112 ? 10.970 -5.309 -24.985 1.00 86.44 112 ARG A O 1
ATOM 886 N N . LYS A 1 113 ? 12.215 -6.855 -23.961 1.00 87.12 113 LYS A N 1
ATOM 887 C CA . LYS A 1 113 ? 12.203 -7.775 -25.108 1.00 87.12 113 LYS A CA 1
ATOM 888 C C . LYS A 1 113 ? 10.817 -8.377 -25.326 1.00 87.12 113 LYS A C 1
ATOM 890 O O . LYS A 1 113 ? 10.405 -8.549 -26.468 1.00 87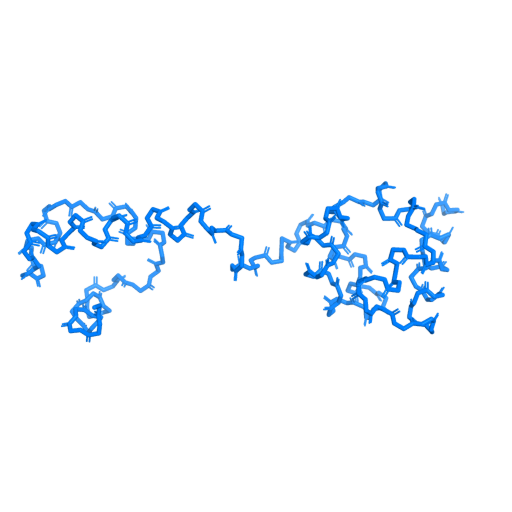.12 113 LYS A O 1
ATOM 895 N N . SER A 1 114 ? 10.107 -8.689 -24.252 1.00 88.25 114 SER A N 1
ATOM 896 C CA . SER A 1 114 ? 8.755 -9.245 -24.325 1.00 88.25 114 SER A CA 1
ATOM 897 C C . SER A 1 114 ? 7.741 -8.194 -24.776 1.00 88.25 114 SER A C 1
ATOM 899 O O . SER A 1 114 ? 6.919 -8.478 -25.642 1.00 88.25 114 SER A O 1
ATOM 901 N N . LEU A 1 115 ? 7.886 -6.951 -24.306 1.00 86.75 115 LEU A N 1
ATOM 902 C CA . LEU A 1 115 ? 7.097 -5.809 -24.768 1.00 86.75 115 LEU A CA 1
ATOM 903 C C . LEU A 1 115 ? 7.275 -5.604 -26.280 1.00 86.75 115 LEU A C 1
ATOM 905 O O . LEU A 1 115 ? 6.302 -5.528 -27.025 1.00 86.75 115 LEU A O 1
ATOM 909 N N . GLN A 1 116 ? 8.515 -5.609 -26.779 1.00 84.81 116 GLN A N 1
ATOM 910 C CA . GLN A 1 116 ? 8.777 -5.486 -28.220 1.00 84.81 116 GLN A CA 1
ATOM 911 C C . GLN A 1 116 ? 8.129 -6.593 -29.061 1.00 84.81 116 GLN A C 1
ATOM 913 O O . GLN A 1 116 ? 7.677 -6.309 -30.168 1.00 84.81 116 GLN A O 1
ATOM 918 N N . HIS A 1 117 ? 8.053 -7.827 -28.552 1.00 84.75 117 HIS A N 1
ATOM 919 C CA . HIS A 1 117 ? 7.313 -8.892 -29.233 1.00 84.75 117 HIS A CA 1
ATOM 920 C C . HIS A 1 117 ? 5.807 -8.622 -29.252 1.00 84.75 117 HIS A C 1
ATOM 922 O O . HIS A 1 117 ? 5.176 -8.859 -30.274 1.00 84.75 117 HIS A O 1
ATOM 928 N N . LEU A 1 118 ? 5.247 -8.086 -28.164 1.00 81.50 118 LEU A N 1
ATOM 929 C CA . LEU A 1 118 ? 3.824 -7.755 -28.073 1.00 81.50 118 LEU A CA 1
ATOM 930 C C . LEU A 1 118 ? 3.423 -6.621 -29.037 1.00 81.50 118 LEU A C 1
ATOM 932 O O . LEU A 1 118 ? 2.354 -6.673 -29.630 1.00 81.50 118 LEU A O 1
ATOM 936 N N . ARG A 1 119 ? 4.290 -5.616 -29.236 1.00 73.25 119 ARG A N 1
ATOM 937 C CA . ARG A 1 119 ? 4.051 -4.497 -30.174 1.00 73.25 119 ARG A CA 1
ATOM 938 C C . ARG A 1 119 ? 4.231 -4.890 -31.650 1.00 73.25 119 ARG A C 1
ATOM 940 O O . ARG A 1 119 ? 3.722 -4.199 -32.527 1.00 73.25 119 ARG A O 1
ATOM 947 N N . GLY A 1 120 ? 5.002 -5.940 -31.931 1.00 66.56 120 GLY A N 1
ATOM 948 C CA . GLY A 1 120 ? 5.368 -6.362 -33.288 1.00 66.56 120 GLY A CA 1
ATOM 949 C C . GLY A 1 120 ? 4.626 -7.591 -33.825 1.00 66.56 120 GLY A C 1
ATOM 950 O O . GLY A 1 120 ? 5.023 -8.083 -34.882 1.00 66.56 120 GLY A O 1
ATOM 951 N N . GLY A 1 121 ? 3.633 -8.106 -33.089 1.00 51.09 121 GLY A N 1
ATOM 952 C CA . GLY A 1 121 ? 2.823 -9.280 -33.443 1.00 51.09 121 GLY A CA 1
ATOM 953 C C . GLY A 1 121 ? 1.571 -8.953 -34.241 1.00 5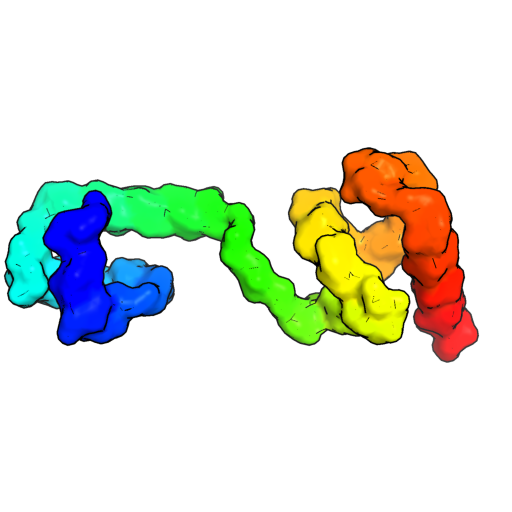1.09 121 GLY A C 1
ATOM 954 O O . GLY A 1 121 ? 0.966 -7.891 -33.982 1.00 51.09 121 GLY A O 1
#

Foldseek 3Di:
DVVCVVLCVVVVVPDLVCLQVDDPVNCVVSVHDPVVNVVSNVVSVVCVVVVLPPDPVVCPQPQCVLCVVLVNNVLSSLCVVVVVSHLVSLQVDDPVNCVVSVNDPVVVVSSNVSSVVVVVD

Sequence (121 aa):
LSQYTDALLANGFDEMDTLLHMEDGDMKDIGINACHVVKLRRRLQELQRHGDGFGELDENNSVVAFLKDIGLSQYAETLLQSGFDELDTLFDIEDNDMKDLGIPAHDAVRLRKSLQHLRGG

Nearest PDB structures (foldseek):
  5zrz-assembly1_B  TM=8.833E-01  e=8.102E-02  Mus musculus
  8j1i-assembly1_H  TM=8.260E-01  e=2.400E-01  Mus musculus
  9gnb-assembly1_A  TM=8.427E-01  e=2.951E-01  Homo sapiens
  6g8o-assembly1_B  TM=8.642E-01  e=3.6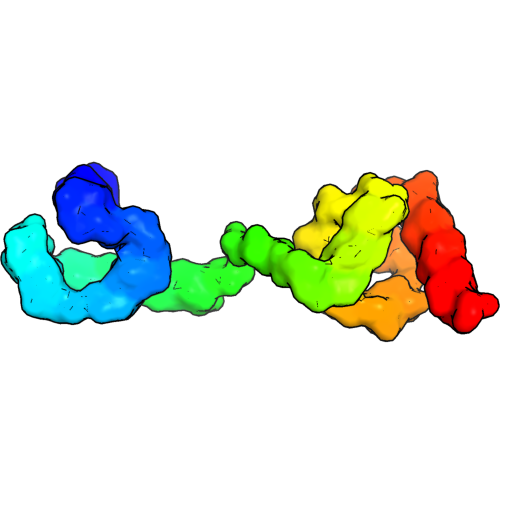30E-01  Mus musculus
  1dxs-assembly1_A  TM=8.727E-01  e=3.822E-01  Homo sapiens

Mean predicted aligned error: 13.62 Å

Solvent-accessible surface area (backbone atoms only — not comparable to full-atom values): 7182 Å² total; per-residue (Å²): 111,86,88,48,48,65,56,33,44,77,71,67,45,73,48,73,65,54,60,69,70,56,50,74,67,59,39,50,72,72,68,48,51,72,72,54,49,54,52,48,52,51,49,51,50,49,47,58,76,53,59,75,81,78,73,73,68,49,78,82,32,66,36,41,47,51,26,49,76,76,71,44,41,87,50,33,64,59,35,40,77,72,65,38,57,40,61,69,52,54,68,68,63,46,78,65,54,38,50,72,72,66,45,52,71,72,55,47,51,52,51,54,53,52,50,54,50,66,75,72,107

Secondary structure (DSSP, 8-state):
-TTTHHHHHHTT--SHHHHHH--HHHHHHTT--HHHHHHHHHHHHHHHHT--SS----TT-HHHHHHHHHT-GGGHHHHHHTT--SHHHHHH--HHHHHHTT--HHHHHHHHHHHHHHHT-

InterPro domains:
  IPR001660 Sterile alpha motif domain [PF00536] (1-47)
  IPR001660 Sterile alpha motif domain [PF00536] (60-119)
  IPR001660 Sterile alpha motif domain [PS50105] (58-103)
  IPR001660 Sterile alpha motif domain [SM00454] (1-50)
  IPR001660 Sterile alpha motif domain [SM00454] (55-121)
  IPR013761 Sterile alpha motif/pointed domain superfamily [G3DSA:1.10.150.50] (1-51)
  IPR013761 Sterile alpha motif/pointed domain superfamily [G3DSA:1.10.150.50] (56-121)
  IPR013761 Sterile alpha motif/pointed domain superfamily [SSF47769] (1-51)
  IPR013761 Sterile alpha motif/pointed domain superfamily [SSF47769] (59-119)
  IPR033635 Ankyrin repeat and SAM domain-containing protein 1/Caskin [PTHR24174] (1-104)

Organism: NCBI:txid327968

Radius of gyration: 20.79 Å; Cα contacts (8 Å, |Δi|>4): 81; chains: 1; bounding box: 47×22×56 Å